Protein AF-A0A4Y9ZN05-F1 (afdb_monomer_lite)

Sequence (83 aa):
VQAIEAGIFNDLGSGSNVDACVIMATHTDYLRNFVRPNERVEKERKYGFRRGTTAWTSEKVRTFVVDEKVTPLATEGEAMDTS

Foldseek 3Di:
DVVLVCCQVPPPVHHFADWDWDDDPVDIDTRPRVDGPDDDDDDPDDDDDDPPPDDDDDDDDDDPCPDDDDDDDDPDDDDDDDD

pLDDT: mean 86.79, std 13.47, range [50.62, 97.62]

Radius of gyration: 29.67 Å; chains: 1; bounding box: 76×34×60 Å

Structure (mmCIF, N/CA/C/O backbone):
data_AF-A0A4Y9ZN05-F1
#
_entry.id   AF-A0A4Y9ZN05-F1
#
loop_
_atom_site.group_PDB
_atom_site.id
_atom_site.type_symbol
_atom_site.label_atom_id
_atom_site.label_alt_id
_atom_site.label_comp_id
_atom_site.label_asym_id
_atom_site.label_entity_id
_atom_site.label_seq_id
_atom_site.pdbx_PDB_ins_code
_atom_site.Cartn_x
_atom_site.Cartn_y
_atom_site.Cartn_z
_atom_site.occupancy
_atom_site.B_iso_or_equiv
_atom_site.auth_seq_id
_atom_site.auth_comp_id
_atom_site.auth_asym_id
_atom_site.auth_atom_id
_atom_site.pdbx_PDB_model_num
ATOM 1 N N . VAL A 1 1 ? 10.389 -6.126 -15.967 1.00 80.62 1 VAL A N 1
ATOM 2 C CA . VAL A 1 1 ? 9.991 -6.279 -14.544 1.00 80.62 1 VAL A CA 1
ATOM 3 C C . VAL A 1 1 ? 11.200 -6.495 -13.638 1.00 80.62 1 VAL A C 1
ATOM 5 O O . VAL A 1 1 ? 11.335 -5.742 -12.687 1.00 80.62 1 VAL A O 1
ATOM 8 N N . GLN A 1 2 ? 12.121 -7.403 -13.991 1.00 90.81 2 GLN A N 1
ATOM 9 C CA . GLN A 1 2 ? 13.327 -7.755 -13.213 1.00 90.81 2 GLN A CA 1
ATOM 10 C C . GLN A 1 2 ? 14.105 -6.576 -12.592 1.00 90.81 2 GLN A C 1
ATOM 12 O O . GLN A 1 2 ? 14.556 -6.675 -11.458 1.00 90.81 2 GLN A O 1
ATOM 17 N N . ALA A 1 3 ? 14.241 -5.444 -13.293 1.00 94.81 3 ALA A N 1
ATOM 18 C CA . ALA A 1 3 ? 14.938 -4.268 -12.761 1.00 94.81 3 ALA A CA 1
ATOM 19 C C . ALA A 1 3 ? 14.238 -3.634 -11.540 1.00 94.81 3 ALA A C 1
ATOM 21 O O . ALA A 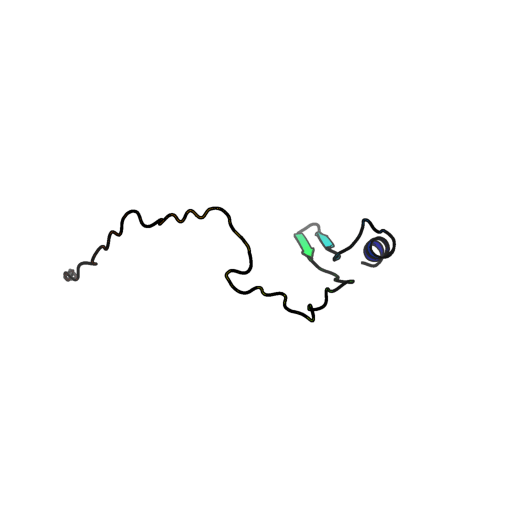1 3 ? 14.902 -3.234 -10.591 1.00 94.81 3 ALA A O 1
ATOM 22 N N . ILE A 1 4 ? 12.902 -3.562 -11.548 1.00 94.69 4 ILE A N 1
ATOM 23 C CA . ILE A 1 4 ? 12.118 -3.004 -10.433 1.00 94.69 4 ILE A CA 1
ATOM 24 C C . ILE A 1 4 ? 12.067 -4.012 -9.281 1.00 94.69 4 ILE A C 1
ATOM 26 O O . ILE A 1 4 ? 12.219 -3.633 -8.124 1.00 94.69 4 ILE A O 1
ATOM 30 N N . GLU A 1 5 ? 11.929 -5.304 -9.593 1.00 94.44 5 GLU A N 1
ATOM 31 C CA . GLU A 1 5 ? 11.984 -6.378 -8.591 1.00 94.44 5 GLU A CA 1
ATOM 32 C C . GLU A 1 5 ? 13.324 -6.402 -7.854 1.00 94.44 5 GLU A C 1
ATOM 34 O O . GLU A 1 5 ? 13.348 -6.570 -6.639 1.00 94.44 5 GLU A O 1
ATOM 39 N N . ALA A 1 6 ? 14.438 -6.158 -8.550 1.00 95.50 6 ALA A N 1
ATOM 40 C CA . ALA A 1 6 ? 15.739 -6.033 -7.903 1.00 95.50 6 ALA A CA 1
ATOM 41 C C . ALA A 1 6 ? 15.762 -4.895 -6.867 1.00 95.50 6 ALA A C 1
ATOM 43 O O . ALA A 1 6 ? 16.350 -5.072 -5.805 1.00 95.50 6 ALA A O 1
ATOM 44 N N . GLY A 1 7 ? 15.103 -3.764 -7.131 1.00 96.00 7 GLY A N 1
ATOM 45 C CA . GLY A 1 7 ? 14.933 -2.697 -6.140 1.00 96.00 7 GLY A CA 1
ATOM 46 C C . GLY A 1 7 ? 14.072 -3.145 -4.958 1.00 96.00 7 GLY A C 1
ATOM 47 O O . GLY A 1 7 ? 14.492 -3.021 -3.815 1.00 96.00 7 GLY A O 1
ATOM 48 N N . ILE A 1 8 ? 12.916 -3.755 -5.232 1.00 95.06 8 ILE A N 1
ATOM 49 C CA . ILE A 1 8 ? 11.993 -4.273 -4.206 1.00 95.06 8 ILE A CA 1
ATOM 50 C C . ILE A 1 8 ? 12.678 -5.266 -3.253 1.00 95.06 8 ILE A C 1
ATOM 52 O O . ILE A 1 8 ? 12.422 -5.234 -2.054 1.00 95.06 8 ILE A O 1
ATOM 56 N N . PHE A 1 9 ? 13.536 -6.155 -3.761 1.00 94.81 9 PHE A N 1
ATOM 57 C CA . PHE A 1 9 ? 14.175 -7.185 -2.934 1.00 94.81 9 PHE A CA 1
ATOM 58 C C . PHE A 1 9 ? 15.482 -6.745 -2.264 1.00 94.81 9 PHE A C 1
ATOM 60 O O . PHE A 1 9 ? 15.900 -7.399 -1.310 1.00 94.81 9 PHE A O 1
ATOM 67 N N . ASN A 1 10 ? 16.131 -5.675 -2.736 1.00 95.94 10 ASN A N 1
ATOM 68 C CA . ASN A 1 10 ? 17.445 -5.253 -2.231 1.00 95.94 10 ASN A CA 1
ATOM 69 C C . ASN A 1 10 ? 17.448 -3.890 -1.518 1.00 95.94 10 ASN A C 1
ATOM 71 O O . ASN A 1 10 ? 18.474 -3.520 -0.949 1.00 95.94 10 ASN A O 1
ATOM 75 N N . ASP A 1 11 ? 16.338 -3.149 -1.515 1.00 96.62 11 ASP A N 1
ATOM 76 C CA . ASP A 1 11 ? 16.193 -1.876 -0.802 1.00 96.62 11 ASP A CA 1
ATOM 77 C C . ASP A 1 11 ? 14.998 -1.913 0.163 1.00 96.62 11 ASP A C 1
ATOM 79 O O . ASP A 1 11 ? 13.872 -2.190 -0.235 1.00 96.62 11 ASP A O 1
ATOM 83 N N . LEU A 1 12 ? 15.232 -1.580 1.437 1.00 94.75 12 LEU A N 1
ATOM 84 C CA . LEU A 1 12 ? 14.198 -1.570 2.482 1.00 94.75 12 LEU A CA 1
ATOM 85 C C . LEU A 1 12 ? 13.164 -0.450 2.296 1.00 94.75 12 LEU A C 1
ATOM 87 O O . LEU A 1 12 ? 12.057 -0.549 2.828 1.00 94.75 12 LEU A O 1
ATOM 91 N N . GLY A 1 13 ? 13.523 0.621 1.581 1.00 96.12 13 GLY A N 1
ATOM 92 C CA . GLY A 1 13 ? 12.601 1.701 1.226 1.00 96.12 13 GLY A CA 1
ATOM 93 C C . GLY A 1 13 ? 11.667 1.348 0.064 1.00 96.12 13 G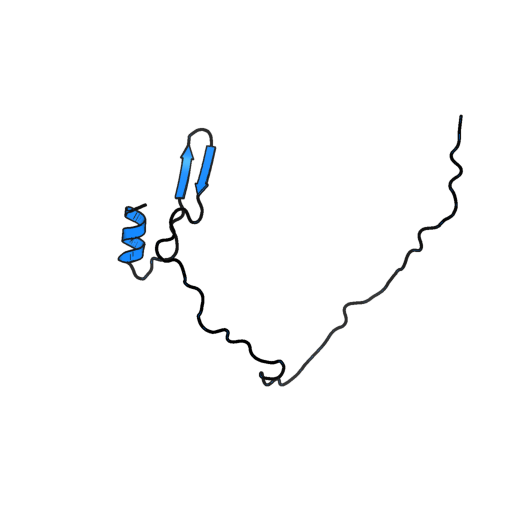LY A C 1
ATOM 94 O O . GLY A 1 13 ? 10.692 2.062 -0.177 1.00 96.12 13 GLY A O 1
ATOM 95 N N . SER A 1 14 ? 11.943 0.242 -0.628 1.00 93.62 14 SER A N 1
ATOM 96 C CA . SER A 1 14 ? 11.227 -0.217 -1.812 1.00 93.62 14 SER A CA 1
ATOM 97 C C . SER A 1 14 ? 10.424 -1.483 -1.496 1.00 93.62 14 SER A C 1
ATOM 99 O O . SER A 1 14 ? 10.851 -2.352 -0.745 1.00 93.62 14 SER A O 1
ATOM 101 N N . GLY A 1 15 ? 9.213 -1.605 -2.041 1.00 92.75 15 GLY A N 1
ATOM 102 C CA . GLY A 1 15 ? 8.328 -2.730 -1.733 1.00 92.75 15 GLY A CA 1
ATOM 103 C C . GLY A 1 15 ? 7.017 -2.682 -2.508 1.00 92.75 15 GLY A C 1
ATOM 104 O O . GLY A 1 15 ? 6.838 -1.831 -3.375 1.00 92.75 15 GLY A O 1
ATOM 105 N N . SER A 1 16 ? 6.066 -3.545 -2.136 1.00 91.88 16 SER A N 1
ATOM 106 C CA . SER A 1 16 ? 4.742 -3.654 -2.774 1.00 91.88 16 SER A CA 1
ATOM 107 C C . SER A 1 16 ? 4.793 -4.288 -4.179 1.00 91.88 16 SER A C 1
ATOM 109 O O . SER A 1 16 ? 5.586 -5.195 -4.428 1.00 91.88 16 SER A O 1
ATOM 111 N N . ASN A 1 17 ? 3.877 -3.886 -5.062 1.00 94.19 17 ASN A N 1
ATOM 112 C CA . ASN A 1 17 ? 3.701 -4.422 -6.409 1.00 94.19 17 ASN A CA 1
ATOM 113 C C . ASN A 1 17 ? 4.439 -3.579 -7.457 1.00 94.19 17 ASN A C 1
ATOM 115 O O . ASN A 1 17 ? 4.780 -2.421 -7.222 1.00 94.19 17 ASN A O 1
ATOM 119 N N . VAL A 1 18 ? 4.625 -4.154 -8.644 1.00 94.88 18 VAL A N 1
ATOM 120 C CA . VAL A 1 18 ? 5.168 -3.464 -9.814 1.00 94.88 18 VAL A CA 1
ATOM 121 C C . VAL A 1 18 ? 4.022 -2.992 -10.702 1.00 94.88 18 VAL A C 1
ATOM 123 O O . VAL A 1 18 ? 3.269 -3.810 -11.234 1.00 94.88 18 VAL A O 1
ATOM 126 N N . ASP A 1 19 ? 3.937 -1.681 -10.903 1.00 95.75 19 ASP A N 1
ATOM 127 C CA . ASP A 1 19 ? 3.097 -1.065 -11.930 1.00 95.75 19 ASP A CA 1
ATOM 128 C C . ASP A 1 19 ? 3.936 -0.776 -13.180 1.00 95.75 19 ASP A C 1
ATOM 130 O O . ASP A 1 19 ? 5.109 -0.406 -13.083 1.00 95.75 19 ASP A O 1
ATOM 134 N N . ALA A 1 20 ? 3.334 -0.916 -14.360 1.00 95.19 20 ALA A N 1
ATOM 135 C CA . ALA A 1 20 ? 3.967 -0.564 -15.626 1.00 95.19 20 ALA A CA 1
ATOM 136 C C . ALA A 1 20 ? 3.064 0.376 -16.426 1.00 95.19 20 ALA A C 1
ATOM 138 O O . ALA A 1 20 ? 1.850 0.213 -16.451 1.00 95.19 20 ALA A O 1
ATOM 139 N N . CYS A 1 21 ? 3.656 1.359 -17.096 1.00 96.94 21 CYS A N 1
ATOM 140 C CA . CYS A 1 21 ? 2.951 2.225 -18.034 1.00 96.94 21 CYS A CA 1
ATOM 141 C C . CYS A 1 21 ? 3.630 2.095 -19.395 1.00 96.94 21 CYS A C 1
ATOM 143 O O . CYS A 1 21 ? 4.824 2.375 -19.516 1.00 96.94 21 CYS A O 1
ATOM 145 N N . VAL A 1 22 ? 2.889 1.628 -20.395 1.00 96.75 22 VAL A N 1
ATOM 146 C CA . VAL A 1 22 ? 3.364 1.490 -21.770 1.00 96.75 22 VAL A CA 1
ATOM 147 C C . VAL A 1 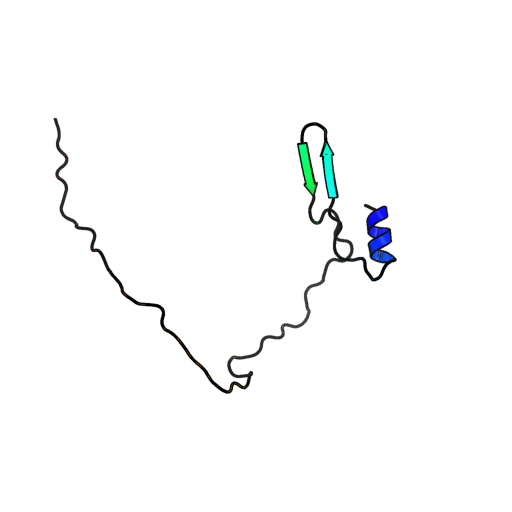22 ? 2.829 2.673 -22.556 1.00 96.75 22 VAL A C 1
ATOM 149 O O . VAL A 1 22 ? 1.624 2.827 -22.714 1.00 96.75 22 VAL A O 1
ATOM 152 N N . ILE A 1 23 ? 3.727 3.528 -23.032 1.00 97.50 23 ILE A N 1
ATOM 153 C CA . ILE A 1 23 ? 3.370 4.707 -23.821 1.00 97.50 23 ILE A CA 1
ATOM 154 C C . ILE A 1 23 ? 3.795 4.441 -25.262 1.00 97.50 23 ILE A C 1
ATOM 156 O O . ILE A 1 23 ? 4.977 4.242 -25.544 1.00 97.50 23 ILE A O 1
ATOM 160 N N . MET A 1 24 ? 2.825 4.433 -26.170 1.00 97.62 24 MET A N 1
ATOM 161 C CA . MET A 1 24 ? 3.020 4.345 -27.613 1.00 97.62 24 MET A CA 1
ATOM 162 C C . MET A 1 24 ? 2.626 5.667 -28.275 1.00 97.62 24 MET A C 1
ATOM 164 O O . MET A 1 24 ? 1.948 6.501 -27.685 1.00 97.62 24 MET A O 1
ATOM 168 N N . ALA A 1 25 ? 3.015 5.862 -29.537 1.00 97.56 25 ALA A N 1
ATOM 169 C CA . ALA A 1 25 ? 2.689 7.089 -30.271 1.00 97.56 25 ALA A CA 1
ATOM 170 C C . ALA A 1 25 ? 1.174 7.364 -30.367 1.00 97.56 25 ALA A C 1
ATOM 172 O O . ALA A 1 25 ? 0.766 8.512 -30.509 1.00 97.56 25 ALA A O 1
ATOM 173 N N . THR A 1 26 ? 0.346 6.318 -30.309 1.00 97.12 26 THR A N 1
ATOM 174 C CA . THR A 1 26 ? -1.108 6.409 -30.492 1.00 97.12 26 THR A CA 1
ATOM 175 C C . THR A 1 26 ? -1.908 6.303 -29.199 1.00 97.12 26 THR A C 1
ATOM 177 O O . THR A 1 26 ? -3.053 6.746 -29.172 1.00 97.12 26 THR A O 1
ATOM 180 N N . HIS A 1 27 ? -1.353 5.697 -28.149 1.00 95.25 27 HIS A N 1
ATOM 181 C CA . HIS A 1 27 ? -2.085 5.402 -26.919 1.00 95.25 27 HIS A CA 1
ATOM 182 C C . HIS A 1 27 ? -1.142 5.148 -25.743 1.00 95.25 27 HIS A C 1
ATOM 184 O O . HIS A 1 27 ? 0.061 4.950 -25.912 1.00 95.25 27 HIS A O 1
ATOM 190 N N . THR A 1 28 ? -1.730 5.117 -24.552 1.00 97.31 28 THR A N 1
ATOM 191 C CA . THR A 1 28 ? -1.039 4.835 -23.299 1.00 97.31 28 THR A CA 1
ATOM 192 C C . THR A 1 28 ? -1.817 3.787 -22.523 1.00 97.31 28 THR A C 1
ATOM 194 O O . THR A 1 28 ? -2.993 3.998 -22.229 1.00 97.31 28 THR A O 1
ATOM 197 N N . ASP A 1 29 ? -1.133 2.718 -22.128 1.00 96.88 29 ASP A N 1
ATOM 198 C CA . ASP A 1 29 ? -1.683 1.634 -21.323 1.00 96.88 29 ASP A CA 1
ATOM 199 C C . ASP A 1 29 ? -1.043 1.619 -19.938 1.00 96.88 29 ASP A C 1
ATOM 201 O O . ASP A 1 29 ? 0.155 1.369 -19.775 1.00 96.88 29 ASP A O 1
ATOM 205 N N . TYR A 1 30 ? -1.859 1.855 -18.914 1.00 97.62 30 TYR A N 1
ATOM 206 C CA . TYR A 1 30 ? -1.433 1.738 -17.526 1.00 97.62 30 TYR A CA 1
ATOM 207 C C . TYR A 1 30 ? -1.822 0.369 -16.960 1.00 97.62 30 TYR A C 1
ATOM 209 O O . TYR A 1 30 ? -2.995 0.059 -16.754 1.00 97.62 30 TYR A O 1
ATOM 217 N N . LEU A 1 31 ? -0.808 -0.446 -16.683 1.00 96.38 31 LEU A N 1
ATOM 218 C CA . LEU A 1 31 ? -0.907 -1.792 -16.136 1.00 96.38 31 LEU A CA 1
ATOM 219 C C . LEU A 1 31 ? -0.635 -1.745 -14.630 1.00 96.38 31 LEU A C 1
ATOM 221 O O . LEU A 1 31 ? 0.503 -1.871 -14.167 1.00 96.38 31 LEU A O 1
ATOM 225 N N . ARG A 1 32 ? -1.702 -1.553 -13.853 1.00 95.75 32 ARG A N 1
ATOM 226 C CA . ARG A 1 32 ? -1.634 -1.574 -12.390 1.00 95.75 32 ARG A CA 1
ATOM 227 C C . ARG A 1 32 ? -1.512 -3.002 -11.863 1.00 95.75 32 ARG A C 1
ATOM 229 O O . ARG A 1 32 ? -2.242 -3.888 -12.298 1.00 95.75 32 ARG A O 1
ATOM 236 N N . ASN A 1 33 ? -0.656 -3.200 -10.865 1.00 92.88 33 ASN A N 1
ATOM 237 C CA . ASN A 1 33 ? -0.307 -4.489 -10.275 1.00 92.88 33 ASN A CA 1
ATOM 238 C C . ASN A 1 33 ? 0.134 -5.516 -11.327 1.00 92.88 33 ASN A C 1
ATOM 240 O O . ASN A 1 33 ? -0.224 -6.690 -11.227 1.00 92.88 33 ASN A O 1
ATOM 244 N N . PHE A 1 34 ? 0.889 -5.069 -12.334 1.00 94.44 34 PHE A N 1
ATOM 245 C CA . PHE A 1 34 ? 1.369 -5.917 -13.420 1.00 94.44 34 PHE A CA 1
ATOM 246 C C . PHE A 1 34 ? 2.118 -7.147 -12.893 1.00 94.44 34 PHE A C 1
ATOM 248 O O . PHE A 1 34 ? 1.897 -8.252 -13.383 1.00 94.44 34 PHE A O 1
ATOM 255 N N . VAL A 1 35 ? 2.940 -6.972 -11.849 1.00 94.88 35 VAL A N 1
ATOM 256 C CA . VAL A 1 35 ? 3.532 -8.083 -11.088 1.00 94.88 35 VAL A CA 1
ATOM 25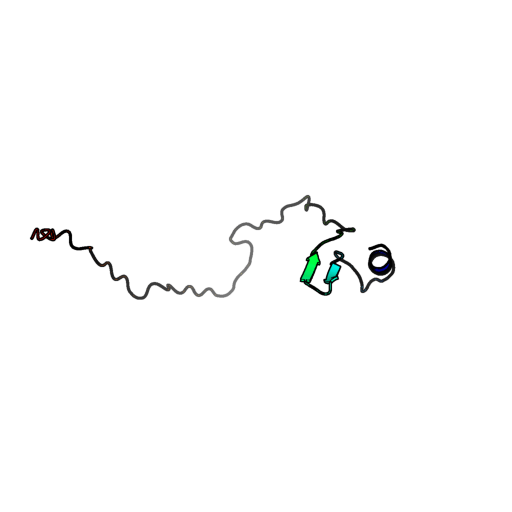7 C C . VAL A 1 35 ? 3.374 -7.854 -9.587 1.00 94.88 35 VAL A C 1
ATOM 259 O O . VAL A 1 35 ? 3.518 -6.737 -9.091 1.00 94.88 35 VAL A O 1
ATOM 262 N N . ARG A 1 36 ? 3.058 -8.926 -8.854 1.00 93.19 36 ARG A N 1
ATOM 263 C CA . ARG A 1 36 ? 2.787 -8.919 -7.409 1.00 93.19 36 ARG A CA 1
ATOM 264 C C . ARG A 1 36 ? 3.735 -9.904 -6.710 1.00 93.19 36 ARG A C 1
ATOM 266 O O . ARG A 1 36 ? 3.300 -10.995 -6.351 1.00 93.19 36 ARG A O 1
ATOM 273 N N . PRO A 1 37 ? 5.027 -9.560 -6.554 1.00 89.44 37 PRO A N 1
ATOM 274 C CA . PRO A 1 37 ? 6.038 -10.499 -6.061 1.00 89.44 37 PRO A CA 1
ATOM 275 C C . PRO A 1 37 ? 5.799 -10.914 -4.600 1.00 89.44 37 PRO A C 1
ATOM 277 O O . PRO A 1 37 ? 6.135 -12.027 -4.203 1.00 89.44 37 PRO A O 1
ATOM 280 N N . ASN A 1 38 ? 5.159 -10.042 -3.813 1.00 87.50 38 ASN A N 1
ATOM 281 C CA . ASN A 1 38 ? 4.911 -10.241 -2.389 1.00 87.50 38 ASN A CA 1
ATOM 282 C C . ASN A 1 38 ? 3.402 -10.232 -2.116 1.00 87.50 38 ASN A C 1
ATOM 284 O O . ASN A 1 38 ? 2.863 -9.301 -1.511 1.00 87.50 38 ASN A O 1
ATOM 288 N N . GLU A 1 39 ? 2.693 -11.256 -2.595 1.00 89.25 39 GLU A N 1
ATOM 289 C CA . GLU A 1 39 ? 1.263 -11.371 -2.324 1.00 89.25 39 GLU A CA 1
ATOM 290 C C . GLU A 1 39 ? 1.004 -11.594 -0.830 1.00 89.25 39 GLU A C 1
ATOM 292 O O . GLU A 1 39 ? 1.496 -12.531 -0.199 1.00 89.25 39 GLU A O 1
ATOM 297 N N . ARG A 1 40 ? 0.218 -10.690 -0.244 1.00 88.25 40 ARG A N 1
ATOM 298 C CA . ARG A 1 40 ? -0.146 -10.773 1.163 1.00 88.25 40 ARG A CA 1
ATOM 299 C C . ARG A 1 40 ? -1.123 -11.921 1.377 1.00 88.25 40 ARG A C 1
ATOM 301 O O . ARG A 1 40 ? -2.243 -11.881 0.877 1.00 88.25 40 ARG A O 1
ATOM 308 N N . VAL A 1 41 ? -0.710 -12.879 2.197 1.00 90.69 41 VAL A N 1
ATOM 309 C CA . VAL A 1 41 ? -1.547 -14.004 2.616 1.00 90.69 41 VAL A CA 1
ATOM 310 C C . VAL A 1 41 ? -2.737 -13.555 3.465 1.00 90.69 41 VAL A C 1
ATOM 312 O O . VAL A 1 41 ? -2.722 -12.493 4.107 1.00 90.69 41 VAL A O 1
ATOM 315 N N . GLU A 1 42 ? -3.778 -14.385 3.482 1.00 92.88 42 GLU A N 1
ATOM 316 C CA . GLU A 1 42 ? -4.907 -14.189 4.383 1.00 92.88 42 GLU A CA 1
ATOM 317 C C . GLU A 1 42 ? -4.444 -14.301 5.843 1.00 92.88 42 GLU A C 1
ATOM 319 O O . GLU A 1 42 ? -3.594 -15.116 6.200 1.00 92.88 42 GLU A O 1
ATOM 324 N N . LYS A 1 43 ? -4.994 -13.448 6.711 1.00 93.31 43 LYS A N 1
ATOM 325 C CA . LYS A 1 43 ? -4.722 -13.534 8.147 1.00 93.31 43 LYS A CA 1
ATOM 326 C C . LYS A 1 43 ? -5.405 -14.776 8.712 1.00 93.31 43 LYS A C 1
ATOM 328 O O . LYS A 1 43 ? -6.625 -14.876 8.651 1.00 93.31 43 LYS A O 1
ATOM 333 N N . GLU A 1 44 ? -4.646 -15.634 9.385 1.00 94.62 44 GLU A N 1
ATOM 334 C CA . GLU A 1 44 ? -5.179 -16.848 10.027 1.00 94.62 44 GLU A CA 1
ATOM 335 C C . GLU A 1 44 ? -6.214 -16.558 11.124 1.00 94.62 44 GLU A C 1
ATOM 337 O O . GLU A 1 44 ? -7.095 -17.368 11.407 1.00 94.62 44 GLU A O 1
ATOM 342 N N . ARG A 1 45 ? -6.108 -15.394 11.777 1.00 94.25 45 ARG A N 1
ATOM 343 C CA . ARG A 1 45 ? -6.973 -15.000 12.893 1.00 94.25 45 ARG A CA 1
ATOM 344 C C . ARG A 1 45 ? -7.788 -13.762 12.555 1.00 94.25 45 ARG A C 1
ATOM 346 O O . ARG A 1 45 ? -7.278 -12.780 12.013 1.00 94.25 45 ARG A O 1
ATOM 353 N N . LYS A 1 46 ? -9.053 -13.786 12.977 1.00 92.69 46 LYS A N 1
ATOM 354 C CA . LYS A 1 46 ? -9.974 -12.647 12.926 1.00 92.69 46 LYS A CA 1
ATOM 355 C C . LYS A 1 46 ? -10.047 -12.000 14.309 1.00 92.69 46 LYS A C 1
ATOM 357 O O . LYS A 1 46 ? -10.504 -12.625 15.260 1.00 92.69 46 LYS A O 1
ATOM 362 N N . TYR A 1 47 ? -9.614 -10.747 14.418 1.00 92.56 47 TYR A N 1
ATOM 363 C CA . TYR A 1 47 ? -9.612 -9.984 15.673 1.00 92.56 47 TYR A CA 1
ATOM 364 C C . TYR A 1 47 ? -10.837 -9.068 15.764 1.00 92.56 47 TYR A C 1
ATOM 366 O O . TYR A 1 47 ? -10.725 -7.846 15.723 1.00 92.56 47 TYR A O 1
ATOM 374 N N . GLY A 1 48 ? -12.024 -9.672 15.819 1.00 94.44 48 GLY A N 1
ATOM 375 C CA . GLY A 1 48 ? -13.273 -8.945 16.036 1.00 94.44 48 GLY A CA 1
ATOM 376 C C . GLY A 1 48 ? -13.547 -8.766 17.527 1.00 94.44 48 GLY A C 1
ATOM 377 O O . GLY A 1 48 ? -13.596 -9.750 18.263 1.00 94.44 48 GLY A O 1
ATOM 378 N N . PHE A 1 49 ? -13.758 -7.528 17.970 1.00 95.50 49 PHE A N 1
ATOM 379 C CA . PHE A 1 49 ? -14.187 -7.240 19.337 1.00 95.50 49 PHE A CA 1
ATOM 380 C C . PHE A 1 49 ? -15.708 -7.098 19.405 1.00 95.50 49 PHE A C 1
ATOM 382 O O . PHE A 1 49 ? -16.341 -6.560 18.494 1.00 95.50 49 PHE A O 1
ATOM 389 N N . ARG A 1 50 ? -16.312 -7.599 20.486 1.00 95.62 50 ARG A N 1
ATOM 390 C CA . ARG A 1 50 ? -17.753 -7.443 20.727 1.00 95.62 50 ARG A CA 1
ATOM 391 C C . ARG A 1 50 ? -18.067 -5.973 21.024 1.00 95.62 50 ARG A C 1
ATOM 393 O O . ARG A 1 50 ? -17.222 -5.240 21.528 1.00 95.62 50 ARG A O 1
ATOM 400 N N . ARG A 1 51 ? -19.301 -5.536 20.760 1.00 93.62 51 ARG A N 1
ATOM 401 C CA . ARG A 1 51 ? -19.757 -4.210 21.211 1.00 93.62 51 ARG A CA 1
ATOM 402 C C . ARG A 1 51 ? -19.579 -4.082 22.730 1.00 93.62 51 ARG A C 1
ATOM 404 O O . ARG A 1 51 ? -19.874 -5.024 23.459 1.00 93.62 51 ARG A O 1
ATOM 411 N N . GLY A 1 52 ? -19.108 -2.919 23.183 1.00 94.12 52 GLY A N 1
ATOM 412 C CA . GLY A 1 52 ? -18.886 -2.619 24.603 1.00 94.12 52 GLY A CA 1
ATOM 413 C C . GLY A 1 52 ? -17.486 -2.941 25.142 1.00 94.12 52 GLY A C 1
ATOM 414 O O . GLY A 1 52 ? -17.230 -2.672 26.308 1.00 94.12 52 GLY A O 1
ATOM 415 N N . THR A 1 53 ? -16.559 -3.471 24.333 1.00 96.19 53 THR A N 1
ATOM 416 C CA . THR A 1 53 ? -15.177 -3.744 24.789 1.00 96.19 53 THR A CA 1
ATOM 417 C C . THR A 1 53 ? -14.322 -2.491 24.976 1.00 96.19 53 THR A C 1
ATOM 419 O O . THR A 1 53 ? -13.308 -2.542 25.664 1.00 96.19 53 THR A O 1
ATOM 422 N N . THR A 1 54 ? -14.691 -1.380 24.340 1.00 95.06 54 THR A N 1
ATOM 423 C CA . THR A 1 54 ? -13.962 -0.110 24.425 1.00 95.06 54 THR A CA 1
ATOM 424 C C . THR A 1 54 ? -14.598 0.774 25.494 1.00 95.06 54 THR A C 1
ATOM 426 O O . THR A 1 54 ? -15.783 1.094 25.396 1.00 95.06 54 THR A O 1
ATOM 429 N N . ALA A 1 55 ? -13.818 1.189 26.496 1.00 95.62 55 ALA A N 1
ATOM 430 C CA . ALA A 1 55 ? -14.257 2.171 27.484 1.00 95.62 55 ALA A CA 1
ATOM 431 C C . ALA A 1 55 ? -14.430 3.550 26.824 1.00 95.62 55 ALA A C 1
ATOM 433 O O . ALA A 1 55 ? -13.563 3.987 26.066 1.00 95.62 55 ALA A O 1
ATOM 434 N N . TRP A 1 56 ? -15.538 4.232 27.110 1.00 93.31 56 TRP A N 1
ATOM 435 C CA . TRP A 1 56 ? -15.834 5.567 26.590 1.00 93.31 56 TRP A CA 1
ATOM 436 C C . TRP A 1 56 ? -16.287 6.495 27.720 1.00 93.31 56 TRP A C 1
ATOM 438 O O . TRP A 1 56 ? -16.840 6.036 28.718 1.00 93.31 56 TRP A O 1
ATOM 448 N N . THR A 1 57 ? -16.033 7.797 27.562 1.00 94.88 57 THR A N 1
ATOM 449 C CA . THR A 1 57 ? -16.273 8.805 28.615 1.00 94.88 57 THR A CA 1
ATOM 450 C C . THR A 1 57 ? -17.491 9.690 28.334 1.00 94.88 57 THR A C 1
ATOM 452 O O . THR A 1 57 ? -18.169 10.112 29.265 1.00 94.88 57 THR A O 1
ATOM 455 N N . SER A 1 58 ? -17.796 9.983 27.066 1.00 92.06 58 SER A N 1
ATOM 456 C CA . SER A 1 58 ? -19.016 10.693 26.658 1.00 92.06 58 SER A CA 1
ATOM 457 C C . SER A 1 58 ? -19.536 10.212 25.292 1.00 92.06 58 SER A C 1
ATOM 459 O O . SER A 1 58 ? -18.757 9.786 24.440 1.00 92.06 58 SER A O 1
ATOM 461 N N . GLU A 1 59 ? -20.857 10.261 25.091 1.00 91.94 59 GLU A N 1
ATOM 462 C CA . GLU A 1 59 ? -21.545 9.838 23.865 1.00 91.94 59 GLU A CA 1
ATOM 463 C C . GLU A 1 59 ? -22.538 10.932 23.466 1.00 91.94 59 GLU A C 1
ATOM 465 O O . GLU A 1 59 ? -23.255 11.485 24.303 1.00 91.94 59 GLU A O 1
ATOM 470 N N . LYS A 1 60 ? -22.565 11.271 22.175 1.00 92.19 60 LYS A N 1
ATOM 471 C CA . LYS A 1 60 ? -23.506 12.238 21.611 1.00 92.19 60 LYS A CA 1
ATOM 472 C C . LYS A 1 60 ? -24.043 11.710 20.291 1.00 92.19 60 LYS A C 1
ATOM 474 O O . LYS A 1 60 ? -23.331 11.704 19.290 1.00 92.19 60 LYS A O 1
ATOM 479 N N . VAL A 1 61 ? -25.312 11.321 20.287 1.00 90.25 61 VAL A N 1
ATOM 480 C CA . VAL A 1 61 ? -26.018 10.848 19.092 1.00 90.25 61 VAL A CA 1
ATOM 481 C C . VAL A 1 61 ? -26.886 11.982 18.546 1.00 90.25 61 VAL A C 1
ATOM 483 O O . VAL A 1 61 ? -27.580 12.659 19.303 1.00 90.25 61 VAL A O 1
ATOM 486 N N . ARG A 1 62 ? -26.820 12.228 17.234 1.00 89.31 62 ARG A N 1
ATOM 487 C CA . ARG A 1 62 ? -27.668 13.202 16.531 1.00 89.31 62 ARG A CA 1
ATOM 488 C C . ARG A 1 62 ? -28.530 12.476 15.505 1.00 89.31 62 ARG A C 1
ATOM 490 O O . ARG A 1 62 ? -28.004 11.704 14.708 1.00 89.31 62 ARG A O 1
ATOM 497 N N . THR A 1 63 ? -29.826 12.760 15.512 1.00 86.50 63 THR A N 1
ATOM 498 C CA . THR A 1 63 ? -30.777 12.264 14.511 1.00 86.50 63 THR A CA 1
ATOM 499 C C . THR A 1 63 ? -30.827 13.247 13.342 1.00 86.50 63 THR A C 1
ATOM 501 O O . THR A 1 63 ? -30.997 14.443 13.560 1.00 86.50 63 THR A O 1
ATOM 504 N N . PHE A 1 64 ? -30.647 12.752 12.114 1.00 83.56 64 PHE A N 1
ATOM 505 C CA . PHE A 1 64 ? -30.562 13.578 10.897 1.00 83.56 64 PHE A CA 1
ATOM 506 C C . PHE A 1 64 ? -31.889 13.720 10.130 1.00 83.56 64 PHE A C 1
ATOM 508 O O . PHE A 1 64 ? -31.912 14.355 9.080 1.00 83.56 64 PHE A O 1
ATOM 515 N N . VAL A 1 65 ? -32.991 13.148 10.624 1.00 78.06 65 VAL A N 1
ATOM 516 C CA . VAL A 1 65 ? -34.312 13.317 10.000 1.00 78.06 65 VAL A CA 1
ATOM 517 C C . VAL A 1 65 ? -34.883 14.661 10.445 1.00 78.06 65 VAL A C 1
ATOM 519 O O . VAL A 1 65 ? -35.189 14.836 11.623 1.00 78.06 65 VAL A O 1
ATOM 522 N N . VAL A 1 66 ? -34.957 15.615 9.516 1.00 71.38 66 VAL A N 1
ATOM 523 C CA . VAL A 1 66 ? -35.394 16.997 9.785 1.00 71.38 66 VAL A CA 1
ATOM 524 C C . VAL A 1 66 ? -36.804 17.277 9.243 1.00 71.38 66 VAL A C 1
ATOM 526 O O . VAL A 1 66 ? -37.500 18.090 9.837 1.00 71.38 66 VAL A O 1
ATOM 529 N N . ASP A 1 67 ? -37.257 16.589 8.188 1.00 70.31 67 ASP A N 1
ATOM 530 C CA . ASP A 1 67 ? -38.647 16.633 7.697 1.00 70.31 67 ASP A CA 1
ATOM 531 C C . ASP A 1 67 ? -38.902 15.462 6.724 1.00 70.31 67 ASP A C 1
ATOM 533 O O . ASP A 1 67 ? -38.052 15.175 5.878 1.00 70.31 67 ASP A O 1
ATOM 537 N N . GLU A 1 68 ? -40.046 14.783 6.833 1.00 67.38 68 GLU A N 1
ATOM 538 C CA . GLU A 1 68 ? -40.475 13.710 5.921 1.00 67.38 68 GLU A CA 1
ATOM 539 C C . GLU A 1 68 ? -41.702 14.192 5.136 1.00 67.38 68 GLU A C 1
ATOM 541 O O . GLU A 1 68 ? -42.835 14.141 5.614 1.00 67.38 68 GLU A O 1
ATOM 546 N N . LYS A 1 69 ? -41.488 14.676 3.907 1.00 70.00 69 LYS A N 1
ATOM 547 C CA . LYS A 1 69 ? -42.583 15.013 2.988 1.00 70.00 69 LYS A CA 1
ATOM 548 C C . LYS A 1 69 ? -42.945 13.807 2.134 1.00 70.00 69 LYS A C 1
ATOM 550 O O . LYS A 1 69 ? -42.358 13.586 1.077 1.00 70.00 69 LYS A O 1
ATOM 555 N N . VAL A 1 70 ? -43.954 13.062 2.571 1.00 74.00 70 VAL A N 1
ATOM 556 C CA . VAL A 1 70 ? -44.606 12.041 1.744 1.00 74.00 70 VAL A CA 1
ATOM 557 C C . VAL A 1 70 ? -45.538 12.747 0.758 1.00 74.00 70 VAL A C 1
ATOM 559 O O . VAL A 1 70 ? -46.537 13.342 1.154 1.00 74.00 70 VAL A O 1
ATOM 562 N N . THR A 1 71 ? -45.200 12.711 -0.531 1.00 68.81 71 THR A N 1
ATOM 563 C CA . THR A 1 71 ? -46.093 13.150 -1.613 1.00 68.81 71 THR A CA 1
ATOM 564 C C . THR A 1 71 ? -46.879 11.939 -2.114 1.00 68.81 71 THR A C 1
ATOM 566 O O . THR A 1 71 ? -46.287 11.056 -2.736 1.00 68.81 71 THR A O 1
ATOM 569 N N . PRO A 1 72 ? -48.193 11.840 -1.847 1.00 68.44 72 PRO A N 1
ATOM 570 C CA . PRO A 1 72 ? -49.010 10.833 -2.504 1.00 68.44 72 PRO A CA 1
ATOM 571 C C . PRO A 1 72 ? -49.107 11.178 -3.995 1.00 68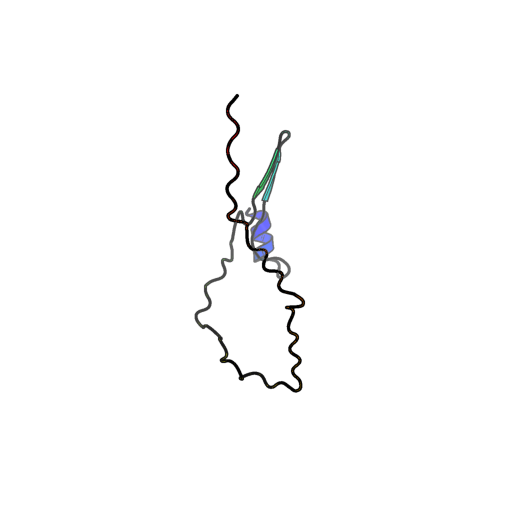.44 72 PRO A C 1
ATOM 573 O O . PRO A 1 72 ? -49.520 12.279 -4.357 1.00 68.44 72 PRO A O 1
ATOM 576 N N . LEU A 1 73 ? -48.705 10.245 -4.863 1.00 64.56 73 LEU A N 1
ATOM 577 C CA . LEU A 1 73 ? -49.006 10.326 -6.291 1.00 64.56 73 LEU A CA 1
ATOM 578 C C . LEU A 1 73 ? -50.525 10.242 -6.448 1.00 64.56 73 LEU A C 1
ATOM 580 O O . LEU A 1 73 ? -51.133 9.242 -6.066 1.00 64.56 73 LEU A O 1
ATOM 584 N N . ALA A 1 74 ? -51.131 11.307 -6.965 1.00 56.03 74 ALA A N 1
ATOM 585 C CA . ALA A 1 74 ? -52.555 11.349 -7.247 1.00 56.03 74 ALA A CA 1
ATOM 586 C C . ALA A 1 74 ? -52.916 10.244 -8.252 1.00 56.03 74 ALA A C 1
ATOM 588 O O . ALA A 1 74 ? -52.527 10.291 -9.416 1.00 56.03 74 ALA A O 1
ATOM 589 N N . THR A 1 75 ? -53.676 9.245 -7.807 1.00 56.03 75 THR A N 1
ATOM 590 C CA . THR A 1 75 ? -54.514 8.415 -8.679 1.00 56.03 75 THR A CA 1
ATOM 591 C C . THR A 1 75 ? -55.751 9.220 -9.064 1.00 56.03 75 THR A C 1
ATOM 593 O O . THR A 1 75 ? -56.849 8.941 -8.592 1.00 56.03 75 THR A O 1
ATOM 596 N N . GLU A 1 76 ? -55.577 10.241 -9.894 1.00 55.03 76 GLU A N 1
ATOM 597 C CA . GLU A 1 76 ? -56.691 10.860 -10.608 1.00 55.03 76 GLU A CA 1
ATOM 598 C C . GLU A 1 76 ? -56.423 10.678 -12.095 1.00 55.03 76 GLU A C 1
ATOM 600 O O . GLU A 1 76 ? -55.412 11.131 -12.625 1.00 55.03 76 GLU A O 1
ATOM 605 N N . GLY A 1 77 ? -57.280 9.872 -12.724 1.00 60.16 77 GLY A N 1
ATOM 606 C CA . GLY A 1 77 ? -57.129 9.439 -14.102 1.00 60.16 77 GLY A CA 1
ATOM 607 C C . GLY A 1 77 ? -57.056 10.620 -15.058 1.00 60.16 77 GLY A C 1
ATOM 608 O O . GLY A 1 77 ? -58.024 11.362 -15.214 1.00 60.16 77 GLY A O 1
ATOM 609 N N . GLU A 1 78 ? -55.928 10.742 -15.747 1.00 50.62 78 GLU A N 1
ATOM 610 C CA . GLU A 1 78 ? -55.850 11.540 -16.960 1.00 50.62 78 GLU A CA 1
ATOM 611 C C . GLU A 1 78 ? -56.614 10.793 -18.061 1.00 50.62 78 GLU A C 1
ATOM 613 O O . GLU A 1 78 ? -56.216 9.721 -18.523 1.00 50.62 78 GLU A O 1
ATOM 618 N N . ALA A 1 79 ? -57.773 11.334 -18.438 1.00 59.50 79 ALA A N 1
ATOM 619 C CA . ALA A 1 79 ? -58.478 10.918 -19.637 1.00 59.50 79 ALA A CA 1
ATOM 620 C C . ALA A 1 79 ? -57.606 11.267 -20.854 1.00 59.50 79 ALA A C 1
ATOM 622 O O . ALA A 1 79 ? -57.332 12.438 -21.109 1.00 59.50 79 ALA A O 1
ATOM 623 N N . MET A 1 80 ? -57.155 10.244 -21.582 1.00 63.75 80 MET A N 1
ATOM 624 C CA . MET A 1 80 ? -56.422 10.405 -22.837 1.00 63.75 80 MET A CA 1
ATOM 625 C C . MET A 1 80 ? -57.340 11.032 -23.891 1.00 63.75 80 MET A C 1
ATOM 627 O O . MET A 1 80 ? -58.358 10.443 -24.258 1.00 63.75 80 MET A O 1
ATOM 631 N N . ASP A 1 81 ? -56.972 12.219 -24.368 1.00 58.78 81 ASP A N 1
ATOM 632 C CA . ASP A 1 81 ? -57.626 12.895 -25.486 1.00 58.78 81 ASP A CA 1
ATOM 633 C C . ASP A 1 81 ? -57.329 12.142 -26.794 1.00 58.78 81 ASP A C 1
ATOM 635 O O . ASP A 1 81 ? -56.179 11.797 -27.079 1.00 58.78 81 ASP A O 1
ATOM 639 N N . THR A 1 82 ? -58.372 11.845 -27.572 1.00 59.72 82 THR A N 1
ATOM 640 C CA . THR A 1 82 ? -58.252 11.188 -28.882 1.00 59.72 82 THR A CA 1
ATOM 641 C C . THR A 1 82 ? -58.902 12.070 -29.935 1.00 59.72 82 THR A C 1
ATOM 643 O O . THR A 1 82 ? -60.107 12.002 -30.174 1.00 59.72 82 THR A O 1
ATOM 646 N N . SER A 1 83 ? -58.069 12.883 -30.575 1.00 54.56 83 SER A N 1
ATOM 647 C CA . SER A 1 83 ? -58.346 13.522 -31.861 1.00 54.56 83 SER A CA 1
ATOM 648 C C . SER A 1 83 ? -57.172 13.298 -32.796 1.00 54.56 83 SER A C 1
ATOM 650 O O . SER A 1 83 ? -56.034 13.533 -32.326 1.00 54.56 83 SER A O 1
#

InterPro domains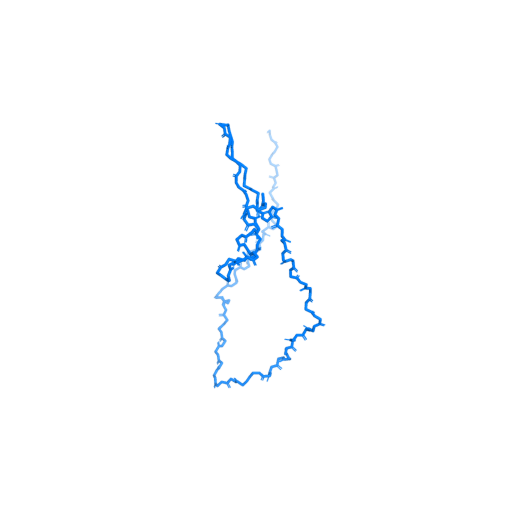:
  IPR024689 Proteasome beta subunit, C-terminal [PF12465] (37-71)
  IPR029055 Nucleophile aminohydrolases, N-terminal [G3DSA:3.60.20.10] (1-79)

Secondary structure (DSSP, 8-state):
-HHHHHHHHH-TT--SPEEEEEE-SS-EEEEEEEE-TTPPPPPS---PPPTT-S--S--------------------------

Organism: NCBI:txid135208